Protein AF-A0AAV7N2N2-F1 (afdb_monomer)

Secondary structure (DSSP, 8-state):
-PPPPHHHHHHHHHHTTGGG-EEPHHHHHHHHHH---HHHHHHHHHTTT---EEHHHHHHHHHHHHSSSGGG---------SHHHHHHHHHHHHHHHHHHSSS---TTTS---HHHHHHHHHHS-HHHHHHHHHHH---

Foldseek 3Di:
DPDDQPLLVLQVCVVVVLQVDWDDLVRLQVVLVPDPDPQSVVVSVVCPPPGTHRRSLSVLVVVCVVPVDLVSRPDDLAADDDPVSLVSLQLSVLSSVLSVDPDRPHSVPRDCDPVNLVSSLVRYDPVCNVVSCVVVDDD

InterPro domains:
  IPR053270 Friend virus susceptibility protein 1 [PTHR48195] (2-136)

Radius of gyration: 17.11 Å; Cα contacts (8 Å, |Δi|>4): 142; chains: 1; bounding box: 39×27×48 Å

Mean predicted aligned error: 7.4 Å

Sequence (139 aa):
MPAEPLFKWLVILWDTGADGTYLSPTELLKMGSVTTHAMLGQRLRGAQGHQAFSLLVWLMEGVKQLCPTAIDVEESWGPWHTNSEANEQLREMGMQNAVYSQQFLGPDVEPVTAG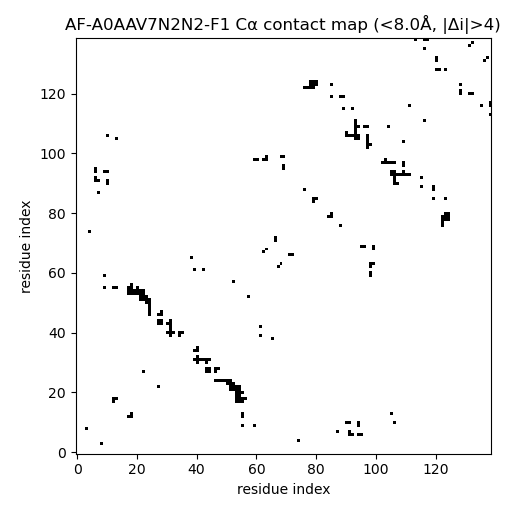IRARLIRNAPPHMKGALLALLGPA

Solvent-accessible surface area (backbone atoms only — not comparable to full-atom values): 8029 Å² total; per-residue (Å²): 126,86,74,75,56,69,39,56,53,52,48,52,38,52,75,74,43,30,58,81,37,65,38,46,44,70,53,38,36,53,51,22,72,72,48,88,47,67,69,56,20,51,54,25,61,64,37,70,92,50,74,71,40,33,46,41,60,54,48,43,56,48,45,39,71,78,32,80,44,84,80,67,56,85,75,76,82,64,72,35,89,48,73,64,51,48,50,53,53,48,33,25,55,18,34,51,51,34,58,78,44,97,70,71,81,48,30,88,70,46,78,84,41,62,68,53,50,52,51,54,50,69,29,39,43,79,89,49,36,65,59,49,47,67,73,69,46,88,120

Nearest PDB structures (foldseek):
  5gpd-assembly1_B  TM=2.335E-01  e=6.702E+00  Schizosaccharomyces pombe 972h-
  5grs-assembly1_H  TM=2.335E-01  e=7.066E+00  Schizosaccharomyces pombe 972h-

pLDDT: mean 82.82, std 10.29, range [32.25, 94.31]

Structure (mmCIF, N/CA/C/O backbone):
data_AF-A0AAV7N2N2-F1
#
_entry.id   AF-A0AAV7N2N2-F1
#
loop_
_atom_site.group_PDB
_atom_site.id
_atom_site.type_symbol
_atom_site.label_atom_id
_atom_site.label_alt_id
_atom_site.label_comp_id
_atom_site.label_asym_id
_atom_site.label_entity_id
_atom_site.label_seq_id
_atom_site.pdbx_PDB_ins_code
_atom_site.Cartn_x
_atom_site.Cartn_y
_atom_site.Cartn_z
_atom_site.occupancy
_atom_site.B_iso_or_equiv
_atom_site.auth_seq_id
_atom_site.auth_comp_id
_atom_site.auth_asym_id
_atom_site.auth_atom_id
_atom_site.pdbx_PDB_model_num
ATOM 1 N N . MET A 1 1 ? 8.206 17.770 9.463 1.00 32.25 1 MET A N 1
ATOM 2 C CA . MET A 1 1 ? 8.711 16.450 9.030 1.00 32.25 1 MET A CA 1
ATOM 3 C C . MET A 1 1 ? 8.123 16.193 7.661 1.00 32.25 1 MET A C 1
ATOM 5 O O . MET A 1 1 ? 6.947 16.517 7.519 1.00 32.25 1 MET A O 1
ATOM 9 N N . PRO A 1 2 ? 8.876 15.721 6.654 1.00 44.19 2 PRO A N 1
ATOM 10 C CA . PRO A 1 2 ? 8.210 15.233 5.455 1.00 44.19 2 PRO A CA 1
ATOM 11 C C . PRO A 1 2 ? 7.281 14.111 5.926 1.00 44.19 2 PRO A C 1
ATOM 13 O O . PRO A 1 2 ? 7.728 13.205 6.631 1.00 44.19 2 PRO A O 1
ATOM 16 N N . ALA A 1 3 ? 5.980 14.276 5.696 1.00 59.22 3 ALA A N 1
ATOM 17 C CA . ALA A 1 3 ? 5.003 13.270 6.070 1.00 59.22 3 ALA A CA 1
ATOM 18 C C . ALA A 1 3 ? 5.381 11.979 5.337 1.00 59.22 3 ALA A C 1
ATOM 20 O O . ALA A 1 3 ? 5.643 12.009 4.135 1.00 59.22 3 ALA A O 1
ATOM 21 N N . GLU A 1 4 ? 5.494 10.879 6.074 1.00 65.25 4 GLU A N 1
ATOM 22 C CA . GLU A 1 4 ? 5.640 9.562 5.464 1.00 65.25 4 GLU A CA 1
ATOM 23 C C . GLU A 1 4 ? 4.481 9.343 4.470 1.00 65.25 4 GLU A C 1
ATOM 25 O O . GLU A 1 4 ? 3.352 9.729 4.797 1.00 65.25 4 GLU A O 1
ATOM 30 N N . PRO A 1 5 ? 4.728 8.784 3.266 1.00 80.00 5 PRO A N 1
ATOM 31 C CA . PRO A 1 5 ? 3.659 8.481 2.320 1.00 80.00 5 PRO A CA 1
ATOM 32 C C . PRO A 1 5 ? 2.586 7.614 2.985 1.00 80.00 5 PRO A C 1
ATOM 34 O O . PRO A 1 5 ? 2.892 6.651 3.693 1.00 80.00 5 PRO A O 1
ATOM 37 N N . LEU A 1 6 ? 1.323 7.973 2.781 1.00 84.19 6 LEU A N 1
ATOM 38 C CA . LEU A 1 6 ? 0.192 7.392 3.496 1.00 84.19 6 LEU A CA 1
ATOM 39 C C . LEU A 1 6 ? 0.067 5.888 3.233 1.00 84.19 6 LEU A C 1
ATOM 41 O O . LEU A 1 6 ? -0.157 5.112 4.165 1.00 84.19 6 LEU A O 1
ATOM 45 N N . PHE A 1 7 ? 0.231 5.461 1.980 1.00 87.75 7 PHE A N 1
ATOM 46 C CA . PHE A 1 7 ? 0.107 4.048 1.627 1.00 87.75 7 PHE A CA 1
ATOM 47 C C . PHE A 1 7 ? 1.306 3.220 2.068 1.00 87.75 7 PHE A C 1
ATOM 49 O O . PHE A 1 7 ? 1.123 2.066 2.454 1.00 87.75 7 PHE A O 1
ATOM 56 N N . LYS A 1 8 ? 2.500 3.816 2.138 1.00 88.69 8 LYS A N 1
ATOM 57 C CA . LYS A 1 8 ? 3.663 3.178 2.764 1.00 88.69 8 LYS A CA 1
ATOM 58 C C . LYS A 1 8 ? 3.392 2.847 4.228 1.00 88.69 8 LYS A C 1
ATOM 60 O O . LYS A 1 8 ? 3.613 1.719 4.666 1.00 88.69 8 LYS A O 1
ATOM 65 N N . TRP A 1 9 ? 2.841 3.808 4.964 1.00 88.62 9 TRP A N 1
ATOM 66 C CA . TRP A 1 9 ? 2.478 3.617 6.363 1.00 88.62 9 TRP A CA 1
ATOM 67 C C . TRP A 1 9 ? 1.414 2.522 6.553 1.00 88.62 9 TRP A C 1
ATOM 69 O O . TRP A 1 9 ? 1.544 1.671 7.434 1.00 88.62 9 TRP A O 1
ATOM 79 N N . LEU A 1 10 ? 0.389 2.481 5.693 1.00 89.38 10 LEU A N 1
ATOM 80 C CA . LEU A 1 10 ? -0.623 1.418 5.725 1.00 89.38 10 LEU A CA 1
ATOM 81 C C . LEU A 1 10 ? -0.042 0.030 5.407 1.00 89.38 10 LEU A C 1
ATOM 83 O O . LEU A 1 10 ? -0.444 -0.946 6.040 1.00 89.38 10 LEU A O 1
ATOM 87 N N . VAL A 1 11 ? 0.908 -0.076 4.471 1.00 91.56 11 VAL A N 1
ATOM 88 C CA . VAL A 1 11 ? 1.611 -1.340 4.180 1.00 91.56 11 VAL A CA 1
ATOM 89 C C . VAL A 1 11 ? 2.412 -1.813 5.395 1.00 91.56 11 VAL A C 1
ATOM 91 O O . VAL A 1 11 ? 2.330 -2.986 5.748 1.00 91.56 11 VAL A O 1
ATOM 94 N N . ILE A 1 12 ? 3.109 -0.913 6.096 1.00 90.94 12 ILE A N 1
ATOM 95 C CA . ILE A 1 12 ? 3.819 -1.256 7.340 1.00 90.94 12 ILE A CA 1
ATOM 96 C C . ILE A 1 12 ? 2.840 -1.799 8.387 1.00 90.94 12 ILE A C 1
ATOM 98 O O . ILE A 1 12 ? 3.109 -2.812 9.028 1.00 90.94 12 ILE A O 1
ATOM 102 N N . LEU A 1 13 ? 1.679 -1.164 8.550 1.00 89.19 13 LEU A N 1
ATOM 103 C CA . LEU A 1 13 ? 0.663 -1.649 9.483 1.00 89.19 13 LEU A CA 1
ATOM 104 C C . LEU A 1 13 ? 0.139 -3.035 9.104 1.00 89.19 13 LEU A C 1
ATOM 106 O O . LEU A 1 13 ? 0.014 -3.893 9.980 1.00 89.19 13 LEU A O 1
ATOM 110 N N . TRP A 1 14 ? -0.114 -3.274 7.818 1.00 91.00 14 TRP A N 1
ATOM 111 C CA . TRP A 1 14 ? -0.454 -4.604 7.318 1.00 91.00 14 TRP A CA 1
ATOM 112 C C . TRP A 1 14 ? 0.625 -5.634 7.681 1.00 91.00 14 TRP A C 1
ATOM 114 O O . TRP A 1 14 ? 0.306 -6.651 8.296 1.00 91.00 14 TRP A O 1
ATOM 124 N N . ASP A 1 15 ? 1.897 -5.330 7.419 1.00 91.62 15 ASP A N 1
ATOM 125 C CA . ASP A 1 15 ? 3.026 -6.225 7.710 1.00 91.62 15 ASP A CA 1
ATOM 126 C C . ASP A 1 15 ? 3.210 -6.508 9.204 1.00 91.62 15 ASP A C 1
ATOM 128 O O . ASP A 1 15 ? 3.645 -7.592 9.590 1.00 91.62 15 ASP A O 1
ATOM 132 N N . THR A 1 16 ? 2.842 -5.558 10.068 1.00 90.12 16 THR A N 1
ATOM 133 C CA . THR A 1 16 ? 2.860 -5.761 11.527 1.00 90.12 16 THR A CA 1
ATOM 134 C C . THR A 1 16 ? 1.675 -6.577 12.054 1.00 90.12 16 THR A C 1
ATOM 136 O O . THR A 1 16 ? 1.614 -6.857 13.251 1.00 90.12 16 THR A O 1
ATOM 139 N N . GLY A 1 17 ? 0.731 -6.973 11.193 1.00 86.56 17 GLY A N 1
ATOM 140 C CA . GLY A 1 17 ? -0.459 -7.728 11.587 1.00 86.56 17 GLY A CA 1
ATOM 141 C C . GLY A 1 17 ? -1.565 -6.866 12.200 1.00 86.56 17 GLY A C 1
ATOM 142 O O . GLY A 1 17 ? -2.396 -7.374 12.958 1.00 86.56 17 GLY A O 1
ATOM 143 N N . ALA A 1 18 ? -1.616 -5.568 11.876 1.00 85.94 18 ALA A N 1
ATOM 144 C CA . ALA A 1 18 ? -2.657 -4.665 12.372 1.00 85.94 18 ALA A CA 1
ATOM 145 C C . ALA A 1 18 ? -4.077 -5.103 11.969 1.00 85.94 18 ALA A C 1
ATOM 147 O O . ALA A 1 18 ? -5.036 -4.748 12.651 1.00 85.94 18 ALA A O 1
ATOM 148 N N . ASP A 1 19 ? -4.222 -5.901 10.908 1.00 85.69 19 ASP A N 1
ATOM 149 C CA . ASP A 1 19 ? -5.519 -6.456 10.514 1.00 85.69 19 ASP A CA 1
ATOM 150 C C . ASP A 1 19 ? -6.071 -7.488 11.516 1.00 85.69 19 ASP A C 1
ATOM 152 O O . ASP A 1 19 ? -7.268 -7.542 11.786 1.00 85.69 19 ASP A O 1
ATOM 156 N N . GLY A 1 20 ? -5.186 -8.261 12.151 1.00 85.94 20 GLY A N 1
ATOM 157 C CA . GLY A 1 20 ? -5.555 -9.194 13.220 1.00 85.94 20 GLY A CA 1
ATOM 158 C C . GLY A 1 20 ? -5.746 -8.519 14.580 1.00 85.94 20 GLY A C 1
ATOM 159 O O . GLY A 1 20 ? -6.143 -9.174 15.545 1.00 85.94 20 GLY A O 1
ATOM 160 N N . THR A 1 21 ? -5.454 -7.220 14.680 1.00 86.75 21 THR A N 1
ATOM 161 C CA . THR A 1 21 ? -5.555 -6.457 15.924 1.00 86.75 21 THR A CA 1
ATOM 162 C C . THR A 1 21 ? -6.921 -5.798 16.011 1.00 86.75 21 THR A C 1
ATOM 164 O O . THR A 1 21 ? -7.207 -4.837 15.301 1.00 86.75 21 THR A O 1
ATOM 167 N N . TYR A 1 22 ? -7.763 -6.294 16.911 1.00 86.94 22 TYR A N 1
ATOM 168 C CA . TYR A 1 22 ? -9.097 -5.748 17.132 1.00 86.94 22 TYR A CA 1
ATOM 169 C C . TYR A 1 22 ? -9.086 -4.759 18.288 1.00 86.94 22 TYR A C 1
ATOM 171 O O . TYR A 1 22 ? -8.693 -5.103 19.401 1.00 86.94 22 TYR A O 1
ATOM 179 N N . LEU A 1 23 ? -9.555 -3.541 18.031 1.00 82.81 23 LEU A N 1
ATOM 180 C CA . LEU A 1 23 ? -9.737 -2.538 19.070 1.00 82.81 23 LEU A CA 1
ATOM 181 C C . LEU A 1 23 ? -11.143 -2.623 19.650 1.00 82.81 23 LEU A C 1
ATOM 183 O O . LEU A 1 23 ? -12.145 -2.607 18.926 1.00 82.81 23 LEU A O 1
ATOM 187 N N . SER A 1 24 ? -11.217 -2.657 20.977 1.00 85.00 24 SER A N 1
ATOM 188 C CA . SER A 1 24 ? -12.465 -2.451 21.698 1.00 85.00 24 SER A CA 1
ATOM 189 C C . SER A 1 24 ? -12.964 -1.009 21.518 1.00 85.00 24 SER A C 1
ATOM 191 O O . SER A 1 24 ? -12.172 -0.087 21.285 1.00 85.00 24 SER A O 1
ATOM 193 N N . PRO A 1 25 ? -14.271 -0.754 21.707 1.00 80.88 25 PRO A N 1
ATOM 194 C CA . PRO A 1 25 ? -14.817 0.603 21.651 1.00 80.88 25 PRO A CA 1
ATOM 195 C C . PRO A 1 25 ? -14.106 1.583 22.597 1.00 80.88 25 PRO A C 1
ATOM 197 O O . PRO A 1 25 ? -13.887 2.743 22.254 1.00 80.88 25 PRO A O 1
ATOM 200 N N . THR A 1 26 ? -13.685 1.113 23.773 1.00 83.81 26 THR A N 1
ATOM 201 C CA . THR A 1 26 ? -12.942 1.918 24.752 1.00 83.81 26 THR A CA 1
ATOM 202 C C . THR A 1 26 ? -11.546 2.295 24.254 1.00 83.81 26 THR A C 1
ATOM 204 O O . THR A 1 26 ? -11.083 3.408 24.506 1.00 83.81 26 THR A O 1
ATOM 207 N N . GLU A 1 27 ? -10.860 1.399 23.544 1.00 84.94 27 GLU A N 1
ATOM 208 C CA . GLU A 1 27 ? -9.543 1.679 22.961 1.00 84.94 27 GLU A CA 1
ATOM 209 C C . GLU A 1 27 ? -9.644 2.663 21.796 1.00 84.94 27 GLU A C 1
ATOM 211 O O . GLU A 1 27 ? -8.854 3.606 21.735 1.00 84.94 27 GLU A O 1
ATOM 216 N N . LEU A 1 28 ? -10.671 2.535 20.949 1.00 80.06 28 LEU A N 1
ATOM 217 C CA . LEU A 1 28 ? -10.965 3.516 19.898 1.00 80.06 28 LEU A CA 1
ATOM 218 C C . LEU A 1 28 ? -11.205 4.913 20.493 1.00 80.06 28 LEU A C 1
ATOM 220 O O . LEU A 1 28 ? -10.626 5.897 20.035 1.00 80.06 28 LEU A O 1
ATOM 224 N N . LEU A 1 29 ? -11.973 5.021 21.581 1.00 81.69 29 LEU A N 1
ATOM 225 C CA . LEU A 1 29 ? -12.169 6.304 22.263 1.00 81.69 29 LEU A CA 1
ATOM 226 C C . LEU A 1 29 ? -10.859 6.912 22.777 1.00 81.69 29 LEU A C 1
ATOM 228 O O . LEU A 1 29 ? -10.639 8.116 22.617 1.00 81.69 29 LEU A O 1
ATOM 232 N N . LYS A 1 30 ? -9.973 6.092 23.359 1.00 83.94 30 LYS A N 1
ATOM 233 C CA . LYS A 1 30 ? -8.650 6.547 23.807 1.00 8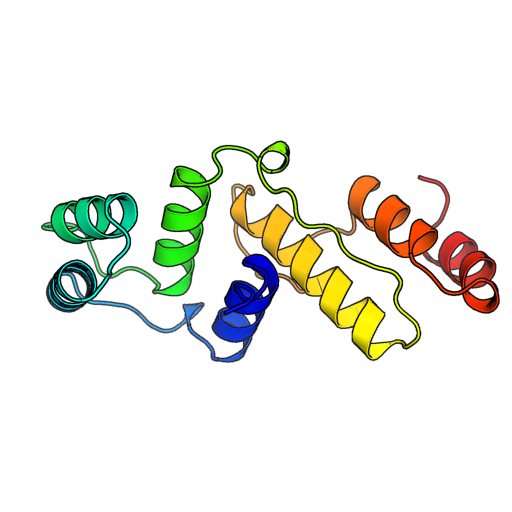3.94 30 LYS A CA 1
ATOM 234 C C . LYS A 1 30 ? -7.822 7.059 22.633 1.00 83.94 30 LYS A C 1
ATOM 236 O O . LYS A 1 30 ? -7.271 8.154 22.734 1.00 83.94 30 LYS A O 1
ATOM 241 N N . MET A 1 31 ? -7.810 6.351 21.501 1.00 79.75 31 MET A N 1
ATOM 242 C CA . MET A 1 31 ? -7.150 6.838 20.283 1.00 79.75 31 MET A CA 1
ATOM 243 C C . MET A 1 31 ? -7.717 8.189 19.824 1.00 79.7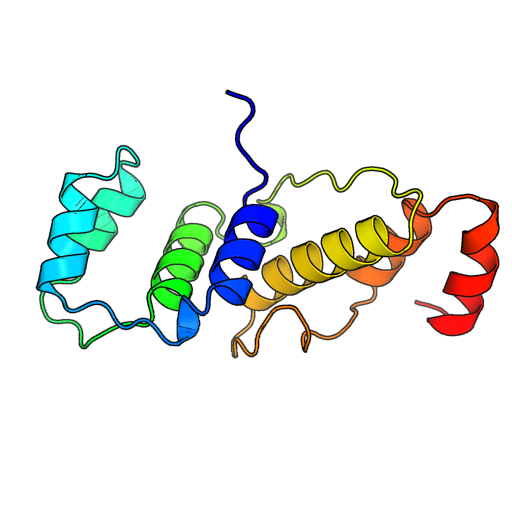5 31 MET A C 1
ATOM 245 O O . MET A 1 31 ? -6.965 9.080 19.433 1.00 79.75 31 MET A O 1
ATOM 249 N N . GLY A 1 32 ? -9.036 8.378 19.936 1.00 77.06 32 GLY A N 1
ATOM 250 C CA . GLY A 1 32 ? -9.706 9.634 19.586 1.00 77.06 32 GLY A CA 1
ATOM 251 C C . GLY A 1 32 ? -9.267 10.828 20.423 1.00 77.06 32 GLY A C 1
ATOM 252 O O . GLY A 1 32 ? -9.323 11.960 19.948 1.00 77.06 32 GLY A O 1
ATOM 253 N N . SER A 1 33 ? -8.818 10.581 21.653 1.00 77.62 33 SER A N 1
ATOM 254 C CA . SER A 1 33 ? -8.305 11.623 22.544 1.00 77.62 33 SER A CA 1
ATOM 255 C C . SER A 1 33 ? -6.838 11.981 22.300 1.00 77.62 33 SER A C 1
ATOM 257 O O . SER A 1 33 ? -6.437 13.096 22.622 1.00 77.62 33 SER A O 1
ATOM 259 N N . VAL A 1 34 ? -6.048 11.067 21.722 1.00 79.62 34 VAL A N 1
ATOM 260 C CA . VAL A 1 34 ? -4.608 11.274 21.474 1.00 79.62 34 VAL A CA 1
ATOM 261 C C . VAL A 1 34 ? -4.292 11.671 20.033 1.00 79.62 34 VAL A C 1
ATOM 263 O O . VAL A 1 34 ? -3.205 12.180 19.771 1.00 79.62 34 VAL A O 1
ATOM 266 N N . THR A 1 35 ? -5.216 11.465 19.089 1.00 75.12 35 THR A N 1
ATOM 267 C CA . THR A 1 35 ? -5.012 11.911 17.708 1.00 75.12 35 THR A CA 1
ATOM 268 C C . THR A 1 35 ? -5.083 13.433 17.601 1.00 75.12 35 THR A C 1
ATOM 270 O O . THR A 1 35 ? -5.999 14.079 18.110 1.00 75.12 35 THR A O 1
ATOM 273 N N . THR A 1 36 ? -4.123 14.018 16.890 1.00 76.62 36 THR A N 1
ATOM 274 C CA . THR A 1 36 ? -4.108 15.448 16.549 1.00 76.62 36 THR A CA 1
ATOM 275 C C . THR A 1 36 ? -4.955 15.756 15.313 1.00 76.62 36 THR A C 1
ATOM 277 O O . THR A 1 36 ? -5.211 16.918 15.001 1.00 76.62 36 THR A O 1
ATOM 280 N N . HIS A 1 37 ? -5.427 14.723 14.612 1.00 74.06 37 HIS A N 1
ATOM 281 C CA . HIS A 1 37 ? -6.190 14.865 13.386 1.00 74.06 37 HIS A CA 1
ATOM 282 C C . HIS A 1 37 ? -7.688 15.016 13.691 1.00 74.06 37 HIS A C 1
ATOM 284 O O . HIS A 1 37 ? -8.364 14.050 14.045 1.00 74.06 37 HIS A O 1
ATOM 290 N N . ALA A 1 38 ? -8.242 16.217 13.492 1.00 74.50 38 ALA A N 1
ATOM 291 C CA . ALA A 1 38 ? -9.609 16.561 13.906 1.00 74.50 38 ALA A CA 1
ATOM 292 C C . ALA A 1 38 ? -10.693 15.606 13.364 1.00 74.50 38 ALA A C 1
ATOM 294 O O . ALA A 1 38 ? -11.546 15.148 14.128 1.00 74.50 38 ALA A O 1
ATOM 295 N N . MET A 1 39 ? -10.632 15.264 12.071 1.00 72.31 39 MET A N 1
ATOM 296 C CA . MET A 1 39 ? -11.615 14.374 11.437 1.00 72.31 39 MET A CA 1
ATOM 297 C C . MET A 1 39 ? -11.526 12.927 11.953 1.00 72.31 39 MET A C 1
ATOM 299 O O . MET A 1 39 ? -12.543 12.345 12.332 1.00 72.31 39 MET A O 1
ATOM 303 N N . LEU A 1 40 ? -10.310 12.381 12.098 1.00 69.88 40 LEU A N 1
ATOM 304 C CA . LEU A 1 40 ? -10.094 11.070 12.723 1.00 69.88 40 LEU A CA 1
ATOM 305 C C . LEU A 1 40 ? -10.572 11.060 14.183 1.00 69.88 40 LEU A C 1
ATOM 307 O O . LEU A 1 40 ? -11.249 10.125 14.604 1.00 69.88 40 LEU A O 1
ATOM 311 N N . GLY A 1 41 ? -10.297 12.124 14.943 1.00 77.62 41 GLY A N 1
ATOM 312 C CA . GLY A 1 41 ? -10.747 12.264 16.329 1.00 77.62 41 GLY A CA 1
ATOM 313 C C . GLY A 1 41 ? -12.272 12.298 16.472 1.00 77.62 41 GLY A C 1
ATOM 314 O O . GLY A 1 41 ? -12.820 11.708 17.404 1.00 77.62 41 GLY A O 1
ATOM 315 N N . GLN A 1 42 ? -12.987 12.945 15.545 1.00 78.31 42 GLN A N 1
ATOM 316 C CA . GLN A 1 42 ? -14.453 12.899 15.503 1.00 78.31 42 GLN A CA 1
ATOM 317 C C . GLN A 1 42 ? -14.976 11.490 15.205 1.00 78.31 42 GLN A C 1
ATOM 319 O O . GLN A 1 42 ? -15.853 11.019 15.932 1.00 78.31 42 GLN A O 1
ATOM 324 N N . ARG A 1 43 ? -14.405 10.786 14.218 1.00 74.56 43 ARG A N 1
ATOM 325 C CA . ARG A 1 43 ? -14.796 9.403 13.898 1.00 74.56 43 ARG A CA 1
ATOM 326 C C . ARG A 1 43 ? -14.578 8.458 15.084 1.00 74.56 43 ARG A C 1
ATOM 328 O O . ARG A 1 43 ? -15.459 7.667 15.402 1.00 74.56 43 ARG A O 1
ATOM 335 N N . LEU A 1 44 ? -13.442 8.579 15.773 1.00 75.50 44 LEU A N 1
ATOM 336 C CA . LEU A 1 44 ? -13.102 7.761 16.947 1.00 75.50 44 LEU A CA 1
ATOM 337 C C . LEU A 1 44 ? -14.074 7.971 18.110 1.00 75.50 44 LEU A C 1
ATOM 339 O O . LEU A 1 44 ? -14.462 7.014 18.773 1.00 75.50 44 LEU A O 1
ATOM 343 N N . ARG A 1 45 ? -14.528 9.210 18.325 1.00 75.31 45 ARG A N 1
ATOM 344 C CA . ARG A 1 45 ? -15.573 9.511 19.316 1.00 75.31 45 ARG A CA 1
ATOM 345 C C . ARG A 1 45 ? -16.951 8.982 18.910 1.00 75.31 45 ARG A C 1
ATOM 347 O O . ARG A 1 45 ? -17.736 8.638 19.786 1.00 75.31 45 ARG A O 1
ATOM 354 N N . GLY A 1 46 ? -17.220 8.874 17.608 1.00 72.69 46 GLY A N 1
ATOM 355 C CA . GLY A 1 46 ? -18.442 8.284 17.052 1.00 72.69 46 GLY A CA 1
ATOM 356 C C . GLY A 1 46 ? -18.495 6.751 17.081 1.00 72.69 46 GLY A C 1
ATOM 357 O O . GLY A 1 46 ? -19.550 6.183 16.821 1.00 72.69 46 GLY A O 1
ATOM 358 N N . ALA A 1 47 ? -17.401 6.067 17.432 1.00 67.75 47 ALA A N 1
ATOM 359 C CA . ALA A 1 47 ? -17.348 4.603 17.498 1.00 67.75 47 ALA A CA 1
ATOM 360 C C . ALA A 1 47 ? -18.056 4.001 18.734 1.00 67.75 47 ALA A C 1
ATOM 362 O O . ALA A 1 47 ? -18.070 2.783 18.910 1.00 67.75 47 ALA A O 1
ATOM 363 N N . GLN A 1 48 ? -18.666 4.817 19.605 1.00 62.22 48 GLN A N 1
ATOM 364 C CA . GLN A 1 48 ? -19.448 4.304 20.736 1.00 62.22 48 GLN A CA 1
ATOM 365 C C . GLN A 1 48 ? -20.629 3.463 20.228 1.00 62.22 48 GLN A C 1
ATOM 367 O O . GLN A 1 48 ? -21.426 3.927 19.419 1.00 62.22 48 GLN A O 1
ATOM 372 N N . GLY A 1 49 ? -20.728 2.210 20.684 1.00 61.69 49 GLY A N 1
ATOM 373 C CA . GLY A 1 49 ? -21.797 1.277 20.294 1.00 61.69 49 GLY A CA 1
ATOM 374 C C . GLY A 1 49 ? -21.489 0.382 19.087 1.00 61.69 49 GLY A C 1
ATOM 375 O O . GLY A 1 49 ? -22.323 -0.435 18.711 1.00 61.69 49 GLY A O 1
ATOM 376 N N . HIS A 1 50 ? -20.300 0.499 18.503 1.00 65.38 50 HIS A N 1
ATOM 377 C CA . HIS A 1 50 ? -19.823 -0.387 17.443 1.00 65.38 50 HIS A CA 1
ATOM 378 C C . HIS A 1 50 ? -19.178 -1.661 18.040 1.00 65.38 50 HIS A C 1
ATOM 380 O O . HIS A 1 50 ? -18.689 -1.632 19.169 1.00 65.38 50 HIS A O 1
ATOM 386 N N . GLN A 1 51 ? -19.203 -2.798 17.325 1.00 67.69 51 GLN A N 1
ATOM 387 C CA . GLN A 1 51 ? -18.480 -4.023 17.734 1.00 67.69 51 GLN A CA 1
ATOM 388 C C . GLN A 1 51 ? -16.955 -3.811 17.659 1.00 67.69 51 GLN A C 1
ATOM 390 O O . GLN A 1 51 ? -16.515 -2.739 17.268 1.00 67.69 51 GLN A O 1
ATOM 395 N N . ALA A 1 52 ? -16.129 -4.782 18.062 1.00 72.50 52 ALA A N 1
ATOM 396 C CA . ALA A 1 52 ? -14.679 -4.660 17.889 1.00 72.50 52 ALA A CA 1
ATOM 397 C C . ALA A 1 52 ? -14.324 -4.547 16.391 1.00 72.50 52 ALA A C 1
ATOM 399 O O . ALA A 1 52 ? -14.854 -5.305 15.580 1.00 72.50 52 ALA A O 1
ATOM 400 N N . PHE A 1 53 ? -13.438 -3.615 16.025 1.00 76.44 53 PHE A N 1
ATOM 401 C CA . PHE A 1 53 ? -12.994 -3.400 14.638 1.00 76.44 53 PHE A CA 1
ATOM 402 C C . PHE A 1 53 ? -11.518 -3.751 14.488 1.00 76.44 53 PHE A C 1
ATOM 404 O O . PHE A 1 53 ? -10.722 -3.414 15.365 1.00 76.44 53 PHE A O 1
ATOM 411 N N . SER A 1 54 ? -11.156 -4.363 13.354 1.00 83.50 54 SER A N 1
ATOM 412 C CA . SER A 1 54 ? -9.760 -4.438 12.905 1.00 83.50 54 SER A CA 1
ATOM 413 C C . SER A 1 54 ? -9.183 -3.019 12.856 1.00 83.50 54 SER A C 1
ATOM 415 O O . SER A 1 54 ? -9.787 -2.113 12.267 1.00 83.50 54 SER A O 1
ATOM 417 N N . LEU A 1 55 ? -8.036 -2.814 13.509 1.00 83.94 55 LEU A N 1
ATOM 418 C CA . LEU A 1 55 ? -7.325 -1.536 13.543 1.00 83.94 55 LEU A CA 1
ATOM 419 C C . LEU A 1 55 ? -7.025 -1.056 12.122 1.00 83.94 55 LEU A C 1
ATOM 421 O O . LEU A 1 55 ? -7.201 0.126 11.822 1.00 83.94 55 LEU A O 1
ATOM 425 N N . LEU A 1 56 ? -6.613 -1.972 11.244 1.00 86.19 56 LEU A N 1
ATOM 426 C CA . LEU A 1 56 ? -6.302 -1.637 9.863 1.00 86.19 56 LEU A CA 1
ATOM 427 C C . LEU A 1 56 ? -7.551 -1.206 9.090 1.00 86.19 56 LEU A C 1
ATOM 429 O O . LEU A 1 56 ? -7.540 -0.138 8.484 1.00 86.19 56 LEU A O 1
ATOM 433 N N . VAL A 1 57 ? -8.647 -1.970 9.173 1.00 84.69 57 VAL A N 1
ATOM 434 C CA . VAL A 1 57 ? -9.921 -1.602 8.528 1.00 84.69 57 VAL A CA 1
ATOM 435 C C . VAL A 1 57 ? -10.391 -0.233 9.013 1.00 84.69 57 VAL A C 1
ATOM 437 O O . VAL A 1 57 ? -10.795 0.610 8.213 1.00 84.69 57 VAL A O 1
ATOM 440 N N . TRP A 1 58 ? -10.290 0.022 10.319 1.00 81.50 58 TRP A N 1
ATOM 441 C CA . TRP A 1 58 ? -10.639 1.315 10.895 1.00 81.50 58 TRP A CA 1
ATOM 442 C C . TRP A 1 58 ? -9.782 2.462 10.326 1.00 81.50 58 TRP A C 1
ATOM 444 O O . TRP A 1 58 ? -10.312 3.528 9.995 1.00 81.50 58 TRP A O 1
ATOM 454 N N . LEU A 1 59 ? -8.474 2.249 10.166 1.00 84.44 59 LEU A N 1
ATOM 455 C CA . LEU A 1 59 ? -7.560 3.236 9.591 1.00 84.44 59 LEU A CA 1
ATOM 456 C C . LEU A 1 59 ? -7.825 3.498 8.109 1.00 84.44 59 LEU A C 1
ATOM 458 O O . LEU A 1 59 ? -7.890 4.659 7.708 1.00 84.44 59 LEU A O 1
ATOM 462 N N . MET A 1 60 ? -8.033 2.452 7.310 1.00 87.25 60 MET A N 1
ATOM 463 C CA . MET A 1 60 ? -8.374 2.573 5.887 1.00 87.25 60 MET A CA 1
ATOM 464 C C . MET A 1 60 ? -9.661 3.374 5.686 1.00 87.25 60 MET A C 1
ATOM 466 O O . MET A 1 60 ? -9.768 4.229 4.812 1.00 87.25 60 MET A O 1
ATOM 470 N N . GLU A 1 61 ? -10.639 3.133 6.545 1.00 84.31 61 GLU A N 1
ATOM 471 C CA . GLU A 1 61 ? -11.877 3.885 6.589 1.00 84.31 61 GLU A CA 1
ATOM 472 C C . GLU A 1 61 ? -11.657 5.366 6.955 1.00 84.31 61 GLU A C 1
ATOM 474 O O . GLU A 1 61 ? -12.302 6.256 6.394 1.00 84.31 61 GLU A O 1
ATOM 479 N N . GLY A 1 62 ? -10.729 5.660 7.868 1.00 81.62 62 GLY A N 1
ATOM 480 C CA . GLY A 1 62 ? -10.260 7.023 8.128 1.00 81.62 62 GLY A CA 1
ATOM 481 C C . GLY A 1 62 ? -9.619 7.668 6.895 1.00 81.62 62 GLY A C 1
ATOM 482 O O . GLY A 1 62 ? -9.921 8.820 6.583 1.00 81.62 62 GLY A O 1
ATOM 483 N N . VAL A 1 63 ? -8.807 6.910 6.154 1.00 84.38 63 VAL A N 1
ATOM 484 C CA . VAL A 1 63 ? -8.195 7.351 4.891 1.00 84.38 63 VAL A CA 1
ATOM 485 C C . VAL A 1 63 ? -9.251 7.688 3.842 1.00 84.38 63 VAL A C 1
ATOM 487 O O . VAL A 1 63 ? -9.176 8.768 3.269 1.00 84.38 63 VAL A O 1
ATOM 490 N N . LYS A 1 64 ? -10.288 6.862 3.657 1.00 85.75 64 LYS A N 1
ATOM 491 C CA . LYS A 1 64 ? -11.399 7.171 2.733 1.00 85.75 64 LYS A CA 1
ATOM 492 C C . LYS A 1 64 ? -12.129 8.468 3.064 1.00 85.75 64 LYS A C 1
ATOM 494 O O . LYS A 1 64 ? -12.684 9.105 2.183 1.00 85.75 64 LYS A O 1
ATOM 499 N N . GLN A 1 65 ? -12.198 8.859 4.334 1.00 82.50 65 GLN A N 1
ATOM 500 C CA . GLN A 1 65 ? -12.823 10.138 4.685 1.00 82.50 65 GLN A CA 1
ATOM 501 C C . GLN A 1 65 ? -11.932 11.322 4.311 1.00 82.50 65 GLN A C 1
ATOM 503 O O . GLN A 1 65 ? -12.445 12.372 3.936 1.00 82.50 65 GLN A O 1
ATOM 508 N N . LEU A 1 66 ? -10.613 11.158 4.438 1.00 79.88 66 LEU A N 1
ATOM 509 C CA . LEU A 1 66 ? -9.621 12.174 4.083 1.00 79.88 66 LEU A CA 1
ATOM 510 C C . LEU A 1 66 ? -9.476 12.327 2.572 1.00 79.88 66 LEU A C 1
ATOM 512 O O . LEU A 1 66 ? -9.386 13.445 2.073 1.00 79.88 66 LEU A O 1
ATOM 516 N N . CYS A 1 67 ? -9.494 11.199 1.872 1.00 83.19 67 CYS A N 1
ATOM 517 C CA . CYS A 1 67 ? -9.377 11.072 0.432 1.00 83.19 67 CYS A CA 1
ATOM 518 C C . CYS A 1 67 ? -10.560 10.215 -0.049 1.00 83.19 67 CYS A C 1
ATOM 520 O O . CYS A 1 67 ? -10.468 8.988 -0.027 1.00 83.19 67 CYS A O 1
ATOM 522 N N . PRO A 1 68 ? -11.700 10.824 -0.424 1.00 82.50 68 PRO A N 1
ATOM 523 C CA . PRO A 1 68 ? -12.903 10.089 -0.825 1.00 82.50 68 PRO A CA 1
ATOM 524 C C . PRO A 1 68 ? -12.704 9.173 -2.029 1.00 82.50 68 PRO A C 1
ATOM 526 O O . PRO A 1 68 ? -13.384 8.152 -2.152 1.00 82.50 68 PRO A O 1
ATOM 529 N N . THR A 1 69 ? -11.778 9.524 -2.918 1.00 81.69 69 THR A N 1
ATOM 530 C CA . THR A 1 69 ? -11.480 8.756 -4.121 1.00 81.69 69 THR A CA 1
ATOM 531 C C . THR A 1 69 ? -9.990 8.465 -4.255 1.00 81.69 69 THR A C 1
ATOM 533 O O . THR A 1 69 ? -9.134 9.206 -3.775 1.00 81.69 69 THR A O 1
ATOM 536 N N . ALA A 1 70 ? -9.662 7.410 -5.007 1.00 77.12 70 ALA A N 1
ATOM 537 C CA . ALA A 1 70 ? -8.278 7.086 -5.351 1.00 77.12 70 ALA A CA 1
ATOM 538 C C . ALA A 1 70 ? -7.563 8.209 -6.131 1.00 77.12 70 ALA A C 1
ATOM 540 O O . ALA A 1 70 ? -6.335 8.251 -6.141 1.00 77.12 70 ALA A O 1
ATOM 541 N N . ILE A 1 71 ? -8.317 9.102 -6.785 1.00 72.50 71 ILE A N 1
ATOM 542 C CA . ILE A 1 71 ? -7.788 10.246 -7.542 1.00 72.50 71 ILE A CA 1
ATOM 543 C C . ILE A 1 71 ? -7.325 11.360 -6.596 1.00 72.50 71 ILE A C 1
ATOM 545 O O . ILE A 1 71 ? -6.363 12.051 -6.915 1.00 72.50 71 ILE A O 1
ATOM 549 N N . ASP A 1 72 ? -7.955 11.490 -5.425 1.00 69.50 72 ASP A N 1
ATOM 550 C CA . ASP A 1 72 ? -7.631 12.521 -4.427 1.00 69.50 72 ASP A CA 1
ATOM 551 C C . ASP A 1 72 ? -6.289 12.269 -3.725 1.00 69.50 72 ASP A C 1
ATOM 553 O O . ASP A 1 72 ? -5.828 13.091 -2.934 1.00 69.50 72 ASP A O 1
ATOM 557 N N . VAL A 1 73 ? -5.654 11.126 -3.993 1.00 72.25 73 VAL A N 1
ATOM 558 C CA . VAL A 1 73 ? -4.347 10.800 -3.438 1.00 72.25 73 VAL A CA 1
ATOM 559 C C . VAL A 1 73 ? -3.254 11.205 -4.421 1.00 72.25 73 VAL A C 1
ATOM 561 O O . VAL A 1 73 ? -2.942 10.482 -5.369 1.00 72.25 73 VAL A O 1
ATOM 564 N N . GLU A 1 74 ? -2.636 12.356 -4.156 1.00 59.47 74 GLU A N 1
ATOM 565 C CA . GLU A 1 74 ? -1.440 12.848 -4.851 1.00 59.47 74 GLU A CA 1
ATOM 566 C C . GLU A 1 74 ? -0.165 12.088 -4.427 1.00 59.47 74 GLU A C 1
ATOM 568 O O . GLU A 1 74 ? 0.856 12.690 -4.097 1.00 59.47 74 GLU A O 1
ATOM 573 N N . GLU A 1 75 ? -0.179 10.752 -4.413 1.00 66.69 75 GLU A N 1
ATOM 574 C CA . GLU A 1 75 ? 1.072 10.013 -4.223 1.00 66.69 75 GLU A CA 1
ATOM 575 C C . GLU A 1 75 ? 1.861 9.959 -5.535 1.00 66.69 75 GLU A C 1
ATOM 577 O O . GLU A 1 75 ? 1.512 9.276 -6.503 1.00 66.69 75 GLU A O 1
ATOM 582 N N . SER A 1 76 ? 2.965 10.707 -5.576 1.00 68.75 76 SER A N 1
ATOM 583 C CA . SER A 1 76 ? 3.951 10.588 -6.640 1.00 68.75 76 SER A CA 1
ATOM 584 C C . SER A 1 76 ? 4.881 9.412 -6.335 1.00 68.75 76 SER A C 1
ATOM 586 O O . SER A 1 76 ? 5.929 9.591 -5.711 1.00 68.75 76 SER A O 1
ATOM 588 N N . TRP A 1 77 ? 4.541 8.204 -6.794 1.00 83.31 77 TRP A N 1
ATOM 589 C CA . TRP A 1 77 ? 5.549 7.139 -6.854 1.00 83.31 77 TRP A CA 1
ATOM 590 C C . TRP A 1 77 ? 6.661 7.586 -7.804 1.00 83.31 77 TRP A C 1
ATOM 592 O O . TRP A 1 77 ? 6.422 7.816 -8.996 1.00 83.31 77 TRP A O 1
ATOM 602 N N . GLY A 1 78 ? 7.861 7.763 -7.256 1.00 86.12 78 GLY A N 1
ATOM 603 C CA . GLY A 1 78 ? 9.050 8.145 -8.007 1.00 86.12 78 GLY A CA 1
ATOM 604 C C . GLY A 1 78 ? 9.623 6.988 -8.832 1.00 86.12 78 GLY A C 1
ATOM 605 O O . GLY A 1 78 ? 9.096 5.872 -8.802 1.00 86.12 78 GLY A O 1
ATOM 606 N N . PRO A 1 79 ? 10.716 7.228 -9.575 1.00 91.69 79 PRO A N 1
ATOM 607 C CA . PRO A 1 79 ? 11.486 6.158 -10.193 1.00 91.69 79 PRO A CA 1
ATOM 608 C C . PRO A 1 79 ? 11.911 5.117 -9.158 1.00 91.69 79 PRO A C 1
ATOM 610 O O . PRO A 1 79 ? 12.189 5.457 -8.009 1.00 91.69 79 PRO A O 1
ATOM 613 N N . TRP A 1 80 ? 11.987 3.864 -9.583 1.00 94.31 80 TRP A N 1
ATOM 614 C CA . TRP A 1 80 ? 12.603 2.795 -8.808 1.00 94.31 80 TRP A CA 1
ATOM 615 C C . TRP A 1 80 ? 13.821 2.268 -9.569 1.00 94.31 80 TRP A C 1
ATOM 617 O O . TRP A 1 80 ? 13.903 2.340 -10.798 1.00 94.31 80 TRP A O 1
ATOM 627 N N . HIS A 1 81 ? 14.800 1.768 -8.831 1.00 93.56 81 HIS A N 1
ATOM 628 C CA . HIS A 1 81 ? 16.098 1.327 -9.334 1.00 93.56 81 HIS A CA 1
ATOM 629 C C . HIS A 1 81 ? 16.383 -0.130 -8.988 1.00 93.56 81 HIS A C 1
ATOM 631 O O . HIS A 1 81 ? 17.172 -0.777 -9.677 1.00 93.56 81 HIS A O 1
ATOM 637 N N . THR A 1 82 ? 15.738 -0.650 -7.944 1.00 93.69 82 THR A N 1
ATOM 638 C CA . THR A 1 82 ? 15.903 -2.031 -7.490 1.00 93.69 82 THR A CA 1
ATOM 639 C C . THR A 1 82 ? 14.583 -2.797 -7.505 1.00 93.69 82 THR A C 1
ATOM 641 O O . THR A 1 82 ? 13.500 -2.214 -7.469 1.00 93.69 82 THR A O 1
ATOM 644 N N . ASN A 1 83 ? 14.668 -4.130 -7.508 1.00 91.12 83 ASN A N 1
ATOM 645 C CA . ASN A 1 83 ? 13.487 -4.988 -7.377 1.00 91.12 83 ASN A CA 1
ATOM 646 C C . ASN A 1 83 ? 12.761 -4.783 -6.037 1.00 91.12 83 ASN A C 1
ATOM 648 O O . ASN A 1 83 ? 11.545 -4.934 -5.995 1.00 91.12 83 ASN A O 1
ATOM 652 N N . SER A 1 84 ? 13.482 -4.432 -4.961 1.00 93.44 84 SER A N 1
ATOM 653 C CA . SER A 1 84 ? 12.867 -4.141 -3.655 1.00 93.44 84 SER A CA 1
ATOM 654 C C . SER A 1 84 ? 12.006 -2.890 -3.736 1.00 93.44 84 SER A C 1
ATOM 656 O O . SER A 1 84 ? 10.838 -2.933 -3.376 1.00 93.44 84 SER A O 1
ATOM 658 N N . GLU A 1 85 ? 12.544 -1.810 -4.306 1.00 92.88 85 GLU A N 1
ATOM 659 C CA . GLU A 1 85 ? 11.800 -0.559 -4.492 1.00 92.88 85 GLU A CA 1
ATOM 660 C C . GLU A 1 85 ? 10.592 -0.755 -5.415 1.00 92.88 85 GLU A C 1
ATOM 662 O O . GLU A 1 85 ? 9.515 -0.235 -5.141 1.00 92.88 85 GLU A O 1
ATOM 667 N N . ALA A 1 86 ? 10.743 -1.541 -6.487 1.00 92.94 86 ALA A N 1
ATOM 668 C CA . ALA A 1 86 ? 9.629 -1.892 -7.364 1.00 92.94 86 ALA A CA 1
ATOM 669 C C . ALA A 1 86 ? 8.531 -2.659 -6.610 1.00 92.94 86 ALA A C 1
ATOM 671 O O . ALA A 1 86 ? 7.348 -2.377 -6.788 1.00 92.94 86 ALA A O 1
ATOM 672 N N . ASN A 1 87 ? 8.923 -3.616 -5.765 1.00 92.75 87 ASN A N 1
ATOM 673 C CA . ASN A 1 87 ? 8.004 -4.401 -4.949 1.00 92.75 87 ASN A CA 1
ATOM 674 C C . ASN A 1 87 ? 7.303 -3.536 -3.894 1.00 92.75 87 ASN A C 1
ATOM 676 O O . ASN A 1 87 ? 6.088 -3.605 -3.766 1.00 92.75 87 ASN A O 1
ATOM 680 N N . GLU A 1 88 ? 8.037 -2.680 -3.185 1.00 91.88 88 GLU A N 1
ATOM 681 C CA . GLU A 1 88 ? 7.474 -1.732 -2.217 1.00 91.88 88 GLU A CA 1
ATOM 682 C C . GLU A 1 88 ? 6.441 -0.815 -2.883 1.00 91.88 88 GLU A C 1
ATOM 684 O O . GLU A 1 88 ? 5.298 -0.760 -2.434 1.00 91.88 88 GLU A O 1
ATOM 689 N N . GLN A 1 89 ? 6.780 -0.198 -4.022 1.00 91.69 89 GLN A N 1
ATOM 690 C CA . GLN A 1 89 ? 5.831 0.633 -4.771 1.00 91.69 89 GLN A CA 1
ATOM 691 C C . GLN A 1 89 ? 4.613 -0.160 -5.266 1.00 91.69 89 GLN A C 1
ATOM 693 O O . GLN A 1 89 ? 3.502 0.370 -5.290 1.00 91.69 89 GLN A O 1
ATOM 698 N N . LEU A 1 90 ? 4.789 -1.425 -5.667 1.00 91.94 90 LEU A N 1
ATOM 699 C CA . LEU A 1 90 ? 3.668 -2.286 -6.052 1.00 91.94 90 LEU A CA 1
ATOM 700 C C . LEU A 1 90 ? 2.721 -2.541 -4.888 1.00 91.94 90 LEU A C 1
ATOM 702 O O . LEU A 1 90 ? 1.511 -2.448 -5.077 1.00 91.94 90 LEU A O 1
ATOM 706 N N . ARG A 1 91 ? 3.258 -2.814 -3.699 1.00 93.56 91 ARG A N 1
ATOM 707 C CA . ARG A 1 91 ? 2.458 -3.032 -2.491 1.00 93.56 91 ARG A CA 1
ATOM 708 C C . ARG A 1 91 ? 1.761 -1.757 -2.040 1.00 93.56 91 ARG A C 1
ATOM 710 O O . ARG A 1 91 ? 0.611 -1.827 -1.629 1.00 93.56 91 ARG A O 1
ATOM 717 N N . GLU A 1 92 ? 2.399 -0.596 -2.168 1.00 91.94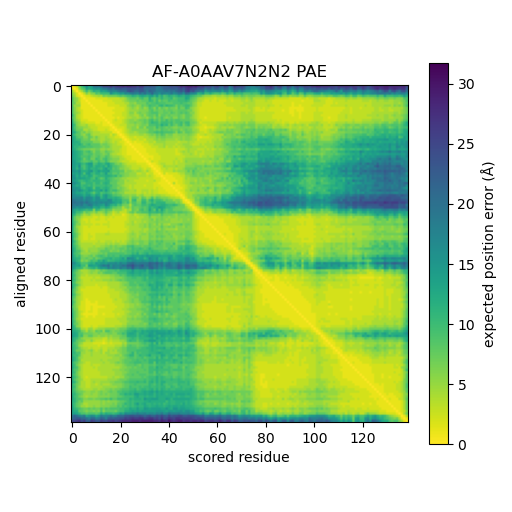 92 GLU A N 1
ATOM 718 C CA . GLU A 1 92 ? 1.768 0.704 -1.900 1.00 91.94 92 GLU A CA 1
ATOM 719 C C . GLU A 1 92 ? 0.599 0.972 -2.860 1.00 91.94 92 GLU A C 1
ATOM 721 O O . GLU A 1 92 ? -0.504 1.300 -2.423 1.00 91.94 92 GLU A O 1
ATOM 726 N N . MET A 1 93 ? 0.795 0.761 -4.166 1.00 90.62 93 MET A N 1
ATOM 727 C CA . MET A 1 93 ? -0.282 0.872 -5.156 1.00 90.62 93 MET A CA 1
ATOM 728 C C . MET A 1 93 ? -1.386 -0.179 -4.943 1.00 90.62 93 MET A C 1
ATOM 730 O O . MET A 1 93 ? -2.567 0.115 -5.134 1.00 90.62 93 MET A O 1
ATOM 734 N N . GLY A 1 94 ? -1.015 -1.395 -4.535 1.00 90.81 94 GLY A N 1
ATOM 735 C CA . GLY A 1 94 ? -1.943 -2.446 -4.129 1.00 90.81 94 GLY A CA 1
ATOM 736 C C . GLY A 1 94 ? -2.777 -1.995 -2.935 1.00 90.81 94 GLY A C 1
ATOM 737 O O . GLY A 1 94 ? -3.998 -1.981 -3.018 1.00 90.81 94 GLY A O 1
ATOM 738 N N . MET A 1 95 ? -2.137 -1.505 -1.872 1.00 91.94 95 MET A N 1
ATOM 739 C CA . MET A 1 95 ? -2.809 -0.954 -0.695 1.00 91.94 95 MET A CA 1
ATOM 740 C C . MET A 1 95 ? -3.762 0.183 -1.067 1.00 91.94 95 MET A C 1
ATOM 742 O O . MET A 1 95 ? -4.894 0.195 -0.589 1.00 91.94 95 MET A O 1
ATOM 746 N N . GLN A 1 96 ? -3.356 1.098 -1.956 1.00 89.88 96 GLN A N 1
ATOM 747 C CA . GLN A 1 96 ? -4.247 2.141 -2.463 1.00 89.88 96 GLN A CA 1
ATOM 748 C C . GLN A 1 96 ? -5.525 1.540 -3.052 1.00 89.88 96 GLN A C 1
ATOM 750 O O . GLN A 1 96 ? -6.618 1.938 -2.659 1.00 89.88 96 GLN A O 1
ATOM 755 N N . ASN A 1 97 ? -5.410 0.580 -3.971 1.00 88.19 97 ASN A N 1
ATOM 756 C CA . ASN A 1 97 ? -6.582 -0.066 -4.561 1.00 88.19 97 ASN A CA 1
ATOM 757 C C . ASN A 1 97 ? -7.429 -0.781 -3.506 1.00 88.19 97 ASN A C 1
ATOM 759 O O . ASN A 1 97 ? -8.650 -0.635 -3.510 1.00 88.19 97 ASN A O 1
ATOM 763 N N . ALA A 1 98 ? -6.775 -1.490 -2.588 1.00 88.62 98 ALA A N 1
ATOM 764 C CA . ALA A 1 98 ? -7.410 -2.254 -1.525 1.00 88.62 98 ALA A CA 1
ATOM 765 C C . ALA A 1 98 ? -8.225 -1.357 -0.581 1.00 88.62 98 ALA A C 1
ATOM 767 O O . ALA A 1 98 ? -9.292 -1.751 -0.115 1.00 88.62 98 ALA A O 1
ATOM 768 N N . VAL A 1 99 ? -7.765 -0.122 -0.328 1.00 88.69 99 VAL A N 1
ATOM 769 C CA . VAL A 1 99 ? -8.549 0.876 0.409 1.00 88.69 99 VAL A CA 1
ATOM 770 C C . VAL A 1 99 ? -9.870 1.131 -0.295 1.00 88.69 99 VAL A C 1
ATOM 772 O O . VAL A 1 99 ? -10.902 1.073 0.356 1.00 88.69 99 VAL A O 1
ATOM 775 N N . TYR A 1 100 ? -9.881 1.365 -1.604 1.00 87.25 100 TYR A N 1
ATOM 776 C CA . TYR A 1 100 ? -11.106 1.715 -2.332 1.00 87.25 100 TYR A CA 1
ATOM 777 C C . TYR A 1 100 ? -11.899 0.509 -2.861 1.00 87.25 100 TYR A C 1
ATOM 779 O O . TYR A 1 100 ? -12.936 0.701 -3.501 1.00 87.25 100 TYR A O 1
ATOM 787 N N . SER A 1 101 ? -11.454 -0.721 -2.596 1.00 85.44 101 SER A N 1
ATOM 788 C CA . SER A 1 101 ? -12.148 -1.939 -3.011 1.00 85.44 101 SER A CA 1
ATOM 789 C C . SER A 1 101 ? -13.285 -2.307 -2.043 1.00 85.44 101 SER A C 1
ATOM 791 O O . SER A 1 101 ? -13.366 -1.834 -0.907 1.00 85.44 101 SER A O 1
ATOM 793 N N . GLN A 1 102 ? -14.223 -3.141 -2.510 1.00 79.00 102 GLN A N 1
ATOM 794 C CA . GLN A 1 102 ? -15.319 -3.649 -1.668 1.00 79.00 102 GLN A CA 1
ATOM 795 C C . GLN A 1 102 ? -14.873 -4.770 -0.722 1.00 79.00 102 GLN A C 1
ATOM 797 O O . GLN A 1 102 ? -15.547 -5.035 0.271 1.00 79.00 102 GLN A O 1
ATOM 802 N N . GLN A 1 103 ? -13.773 -5.452 -1.046 1.00 81.00 103 GLN A N 1
ATOM 803 C CA . GLN A 1 103 ? -13.245 -6.583 -0.293 1.00 81.00 103 GLN A CA 1
ATOM 804 C C . GLN A 1 103 ? -11.743 -6.393 -0.138 1.00 81.00 103 GLN A C 1
ATOM 806 O O . GLN A 1 103 ? -10.986 -6.596 -1.083 1.00 81.00 103 GLN A O 1
ATOM 811 N N . PHE A 1 104 ? -11.326 -6.003 1.062 1.00 81.94 104 PHE A N 1
ATOM 812 C CA . PHE A 1 104 ? -9.916 -5.898 1.394 1.00 81.94 104 PHE A CA 1
ATOM 813 C C . PHE A 1 104 ? -9.355 -7.290 1.686 1.00 81.94 104 PHE A C 1
ATOM 815 O O . PHE A 1 104 ? -9.796 -7.949 2.627 1.00 81.94 104 PHE A O 1
ATOM 822 N N . LEU A 1 105 ? -8.390 -7.727 0.879 1.00 83.56 105 LEU A N 1
ATOM 823 C CA . LEU A 1 105 ? -7.676 -8.993 1.083 1.00 83.56 105 LEU A CA 1
ATOM 824 C C . LEU A 1 105 ? -6.174 -8.788 1.358 1.00 83.56 105 LEU A C 1
ATOM 826 O O . LEU A 1 105 ? -5.459 -9.754 1.618 1.00 83.56 105 LEU A O 1
ATOM 830 N N . GLY A 1 106 ? -5.707 -7.538 1.321 1.00 85.69 106 GLY A N 1
ATOM 831 C CA . GLY A 1 106 ? -4.311 -7.164 1.522 1.00 85.69 106 GLY A CA 1
ATOM 832 C C . GLY A 1 106 ? -3.627 -6.640 0.252 1.00 85.69 106 GLY A C 1
ATOM 833 O O . GLY A 1 106 ? -4.067 -6.922 -0.859 1.00 85.69 106 GLY A O 1
ATOM 834 N N . PRO A 1 107 ? -2.516 -5.899 0.394 1.00 88.62 107 PRO A N 1
ATOM 835 C CA . PRO A 1 107 ? -1.795 -5.287 -0.724 1.00 88.62 107 PRO A CA 1
ATOM 836 C C . PRO A 1 107 ? -1.163 -6.301 -1.690 1.00 88.62 107 PRO A C 1
ATOM 838 O O . PRO A 1 107 ? -0.948 -5.976 -2.853 1.00 88.62 107 PRO A O 1
ATOM 841 N N . ASP A 1 108 ? -0.868 -7.517 -1.222 1.00 88.25 108 ASP A N 1
ATOM 842 C CA . ASP A 1 108 ? -0.138 -8.546 -1.982 1.00 88.25 108 ASP A CA 1
ATOM 843 C C . ASP A 1 108 ? -1.023 -9.368 -2.929 1.00 88.25 108 ASP A C 1
ATOM 845 O O . ASP A 1 108 ? -0.527 -10.087 -3.796 1.00 88.25 108 ASP A O 1
ATOM 849 N N . VAL A 1 109 ? -2.338 -9.285 -2.748 1.00 88.19 109 VAL A N 1
ATOM 850 C CA . VAL A 1 109 ? -3.334 -10.066 -3.496 1.00 88.19 109 VAL A CA 1
ATOM 851 C C . VAL A 1 109 ? -4.182 -9.200 -4.421 1.00 88.19 109 VAL A C 1
ATOM 853 O O . VAL A 1 109 ? -4.977 -9.725 -5.202 1.00 88.19 109 VAL A O 1
ATOM 856 N N . GLU A 1 110 ? -4.007 -7.880 -4.359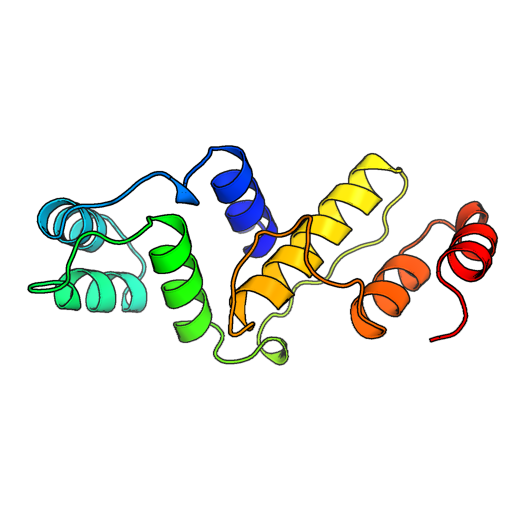 1.00 88.62 110 GLU A N 1
ATOM 857 C CA . GLU A 1 110 ? -4.705 -6.953 -5.237 1.00 88.62 110 GLU A CA 1
ATOM 858 C C . GLU A 1 110 ? -4.283 -7.150 -6.701 1.00 88.62 110 GLU A C 1
ATOM 860 O O . GLU A 1 110 ? -3.089 -7.267 -7.006 1.00 88.62 110 GLU A O 1
ATOM 865 N N . PRO A 1 111 ? -5.239 -7.158 -7.647 1.00 87.06 111 PRO A N 1
ATOM 866 C CA . PRO A 1 111 ? -4.919 -7.294 -9.055 1.00 87.06 111 PRO A CA 1
ATOM 867 C C . PRO A 1 111 ? -4.010 -6.165 -9.548 1.00 87.06 111 PRO A C 1
ATOM 869 O O . PRO A 1 111 ? -4.262 -4.977 -9.322 1.00 87.06 111 PRO A O 1
ATOM 872 N N . VAL A 1 112 ? -2.997 -6.528 -10.337 1.00 87.06 112 VAL A N 1
ATOM 873 C CA . VAL A 1 112 ? -2.176 -5.553 -11.065 1.00 87.06 112 VAL A CA 1
ATOM 874 C C . VAL A 1 112 ? -3.012 -4.950 -12.194 1.00 87.06 112 VAL A C 1
ATOM 876 O O . VAL A 1 112 ? -3.074 -5.478 -13.306 1.00 87.06 112 VAL A O 1
ATOM 879 N N . THR A 1 113 ? -3.680 -3.834 -11.903 1.00 87.69 113 THR A N 1
ATOM 880 C CA . THR A 1 113 ? -4.511 -3.117 -12.879 1.00 87.69 113 THR A CA 1
ATOM 881 C C . THR A 1 113 ? -3.664 -2.510 -14.000 1.00 87.69 113 THR A C 1
ATOM 883 O O . THR A 1 113 ? -2.455 -2.300 -13.855 1.00 87.69 113 THR A O 1
ATOM 886 N N . ALA A 1 114 ? -4.302 -2.149 -15.118 1.00 87.81 114 ALA A N 1
ATOM 887 C CA . ALA A 1 114 ? -3.635 -1.428 -16.206 1.00 87.81 114 ALA A CA 1
ATOM 888 C C . ALA A 1 114 ? -2.971 -0.123 -15.716 1.00 87.81 114 ALA A C 1
ATOM 890 O O . ALA A 1 114 ? -1.871 0.218 -16.151 1.00 87.81 114 ALA A O 1
ATOM 891 N N . GLY A 1 115 ? -3.596 0.568 -14.753 1.00 86.50 115 GLY A N 1
ATOM 892 C CA . GLY A 1 115 ? -3.044 1.769 -14.124 1.00 86.50 115 GLY A CA 1
ATOM 893 C C . GLY A 1 115 ? -1.764 1.491 -13.332 1.00 86.50 115 GLY A C 1
ATOM 894 O O . GLY A 1 115 ? -0.765 2.183 -13.537 1.00 86.50 115 GLY A O 1
ATOM 895 N N . ILE A 1 116 ? -1.763 0.452 -12.488 1.00 89.00 116 ILE A N 1
ATOM 896 C CA . ILE A 1 116 ? -0.569 0.022 -11.740 1.00 89.00 116 ILE A CA 1
ATOM 897 C C . ILE A 1 116 ? 0.545 -0.376 -12.707 1.00 89.00 116 ILE A C 1
ATOM 899 O O . ILE A 1 116 ? 1.674 0.095 -12.579 1.00 89.00 116 ILE A O 1
ATOM 903 N N . ARG A 1 117 ? 0.224 -1.180 -13.726 1.00 90.12 117 ARG A N 1
ATOM 904 C CA . ARG A 1 117 ? 1.180 -1.610 -14.753 1.00 90.12 117 ARG A CA 1
ATOM 905 C C . ARG A 1 117 ? 1.832 -0.421 -15.453 1.00 90.12 117 ARG A C 1
ATOM 907 O O . ARG A 1 117 ? 3.057 -0.359 -15.548 1.00 90.12 117 ARG A O 1
ATOM 914 N N . ALA A 1 118 ? 1.029 0.531 -15.926 1.00 89.69 118 ALA A N 1
ATOM 915 C CA . ALA A 1 118 ? 1.532 1.712 -16.616 1.00 89.69 118 ALA A CA 1
ATOM 916 C C . ALA A 1 118 ? 2.455 2.546 -15.714 1.00 89.69 118 ALA A C 1
ATOM 918 O O . ALA A 1 118 ? 3.514 2.988 -16.164 1.00 89.69 118 ALA A O 1
ATOM 919 N N . ARG A 1 119 ? 2.092 2.730 -14.436 1.00 89.69 119 ARG A N 1
ATOM 920 C CA . ARG A 1 119 ? 2.916 3.447 -13.448 1.00 89.69 119 ARG A CA 1
ATOM 921 C C . ARG A 1 119 ? 4.234 2.719 -13.177 1.00 89.69 119 ARG A C 1
ATOM 923 O O . ARG A 1 119 ? 5.290 3.340 -13.289 1.00 89.69 119 ARG A O 1
ATOM 930 N N . LEU A 1 120 ? 4.180 1.411 -12.921 1.00 90.94 120 LEU A N 1
ATOM 931 C CA . LEU A 1 120 ? 5.355 0.578 -12.668 1.00 90.94 120 LEU A CA 1
ATOM 932 C C . LEU A 1 120 ? 6.353 0.641 -13.833 1.00 90.94 120 LEU A C 1
ATOM 934 O O . LEU A 1 120 ? 7.531 0.906 -13.613 1.00 90.94 120 LEU A O 1
ATOM 938 N N . ILE A 1 121 ? 5.882 0.454 -15.073 1.00 92.25 121 ILE A N 1
ATOM 939 C CA . ILE A 1 121 ? 6.726 0.477 -16.281 1.00 92.25 121 ILE A CA 1
ATOM 940 C C . ILE A 1 121 ? 7.284 1.878 -16.541 1.00 92.25 121 ILE A C 1
ATOM 942 O O . ILE A 1 121 ? 8.449 2.025 -16.920 1.00 92.25 121 ILE A O 1
ATOM 946 N N . ARG A 1 122 ? 6.476 2.927 -16.346 1.00 91.62 122 ARG A N 1
ATOM 947 C CA . ARG A 1 122 ? 6.918 4.315 -16.530 1.00 91.62 122 ARG A CA 1
ATOM 948 C C . ARG A 1 122 ? 8.097 4.643 -15.613 1.00 91.62 122 ARG A C 1
ATOM 9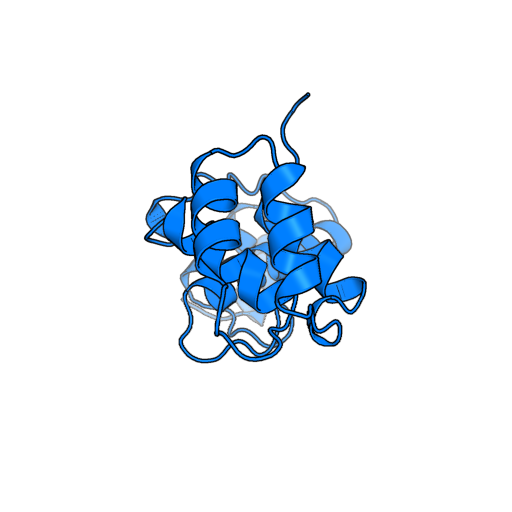50 O O . ARG A 1 122 ? 9.077 5.215 -16.099 1.00 91.62 122 ARG A O 1
ATOM 957 N N . ASN A 1 123 ? 7.998 4.234 -14.349 1.00 92.31 123 ASN A N 1
ATOM 958 C CA . ASN A 1 123 ? 8.972 4.502 -13.291 1.00 92.31 123 ASN A CA 1
ATOM 959 C C . ASN A 1 123 ? 10.171 3.535 -13.289 1.00 92.31 123 ASN A C 1
ATOM 961 O O . ASN A 1 123 ? 11.124 3.754 -12.545 1.00 92.31 123 ASN A O 1
ATOM 965 N N . ALA A 1 124 ? 10.143 2.496 -14.128 1.00 94.06 124 ALA A N 1
ATOM 966 C CA . ALA A 1 124 ? 11.203 1.501 -14.222 1.00 94.06 124 ALA A CA 1
ATOM 967 C C . ALA A 1 124 ? 12.518 2.064 -14.785 1.00 94.06 124 ALA A C 1
ATOM 969 O O . ALA A 1 124 ? 12.496 2.949 -15.655 1.00 94.06 124 ALA A O 1
ATOM 970 N N . PRO A 1 125 ? 13.673 1.489 -14.403 1.00 94.25 125 PRO A N 1
ATOM 971 C CA . PRO A 1 125 ? 14.943 1.840 -15.005 1.00 94.25 125 PRO A CA 1
ATOM 972 C C . PRO A 1 125 ? 14.974 1.365 -16.472 1.00 94.25 125 PRO A C 1
ATOM 974 O O . PRO A 1 125 ? 14.380 0.332 -16.803 1.00 94.25 125 PRO A O 1
ATOM 977 N N . PRO A 1 126 ? 15.668 2.080 -17.384 1.00 93.19 126 PRO A N 1
ATOM 978 C CA . PRO A 1 126 ? 15.569 1.838 -18.828 1.00 93.19 126 PRO A CA 1
ATOM 979 C C . PRO A 1 126 ? 15.822 0.388 -19.255 1.00 93.19 126 PRO A C 1
ATOM 981 O O . PRO A 1 126 ? 15.115 -0.135 -20.113 1.00 93.19 126 PRO A O 1
ATOM 984 N N . HIS A 1 127 ? 16.784 -0.279 -18.615 1.00 92.44 127 HIS A N 1
ATOM 985 C CA . HIS A 1 127 ? 17.169 -1.653 -18.932 1.00 92.44 127 HIS A CA 1
ATOM 986 C C . HIS A 1 127 ? 16.110 -2.703 -18.542 1.00 92.44 127 HIS A C 1
ATOM 988 O O . HIS A 1 127 ? 16.146 -3.812 -19.064 1.00 92.44 127 HIS A O 1
ATOM 994 N N . MET A 1 128 ? 15.148 -2.367 -17.672 1.00 91.56 128 MET A N 1
ATOM 995 C CA . MET A 1 128 ? 14.088 -3.288 -17.231 1.00 91.56 128 MET A CA 1
ATOM 996 C C . MET A 1 128 ? 12.756 -3.082 -17.954 1.00 91.56 128 MET A C 1
ATOM 998 O O . MET A 1 128 ? 11.913 -3.978 -17.940 1.00 91.56 128 MET A O 1
ATOM 1002 N N . LYS A 1 129 ? 12.554 -1.943 -18.633 1.00 91.38 129 LYS A N 1
ATOM 1003 C CA . LYS A 1 129 ? 11.280 -1.621 -19.304 1.00 91.38 129 LYS A CA 1
ATOM 1004 C C . LYS 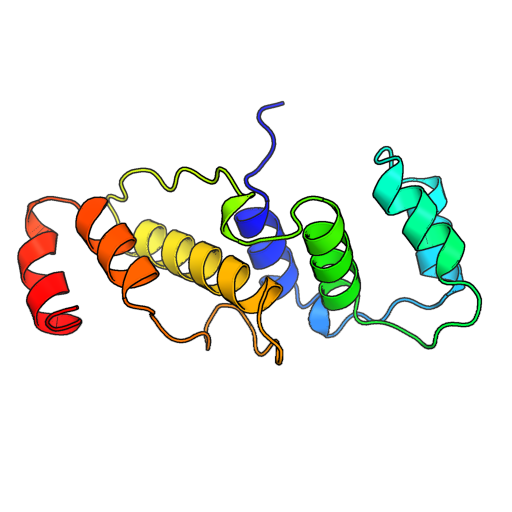A 1 129 ? 10.848 -2.690 -20.307 1.00 91.38 129 LYS A C 1
ATOM 1006 O O . LYS A 1 129 ? 9.686 -3.084 -20.307 1.00 91.38 129 LYS A O 1
ATOM 1011 N N . GLY A 1 130 ? 11.781 -3.190 -21.120 1.00 90.19 130 GLY A N 1
ATOM 1012 C CA . GLY A 1 130 ? 11.497 -4.242 -22.101 1.00 90.19 130 GLY A CA 1
ATOM 1013 C C . GLY A 1 130 ? 11.043 -5.553 -21.453 1.00 90.19 130 GLY A C 1
ATOM 1014 O O . GLY A 1 130 ? 10.052 -6.140 -21.882 1.00 90.19 130 GLY A O 1
ATOM 1015 N N . ALA A 1 131 ? 11.716 -5.974 -20.379 1.00 90.88 131 ALA A N 1
ATOM 1016 C CA . ALA A 1 131 ? 11.362 -7.187 -19.646 1.00 90.88 131 ALA A CA 1
ATOM 1017 C C . ALA A 1 131 ? 9.981 -7.074 -18.977 1.00 90.88 131 ALA A C 1
ATOM 1019 O O . ALA A 1 131 ? 9.179 -8.000 -19.063 1.00 90.88 131 ALA A O 1
ATOM 1020 N N . LEU A 1 132 ? 9.670 -5.925 -18.369 1.00 90.75 132 LEU A N 1
ATOM 1021 C CA . LEU A 1 132 ? 8.367 -5.686 -17.741 1.00 90.75 132 LEU A CA 1
ATOM 1022 C C . LEU A 1 132 ? 7.222 -5.660 -18.754 1.00 90.75 132 LEU A C 1
ATOM 1024 O O . LEU A 1 132 ? 6.158 -6.204 -18.478 1.00 90.75 132 LEU A O 1
ATOM 1028 N N . LEU A 1 133 ? 7.434 -5.054 -19.927 1.00 90.50 133 LEU A N 1
ATOM 1029 C CA . LEU A 1 133 ? 6.444 -5.054 -21.008 1.00 90.50 133 LEU A CA 1
ATOM 1030 C C . LEU A 1 133 ? 6.141 -6.477 -21.492 1.00 90.50 133 LEU A C 1
ATOM 1032 O O . LEU A 1 133 ? 4.979 -6.812 -21.709 1.00 90.50 133 LEU A O 1
ATOM 1036 N N . ALA A 1 134 ? 7.170 -7.319 -21.621 1.00 89.44 134 ALA A N 1
ATOM 1037 C CA . ALA A 1 134 ? 7.004 -8.715 -22.016 1.00 89.44 134 ALA A CA 1
ATOM 1038 C C . ALA A 1 134 ? 6.299 -9.555 -20.936 1.00 89.44 134 ALA A C 1
ATOM 1040 O O . ALA A 1 134 ? 5.442 -10.369 -21.264 1.00 89.44 134 ALA A O 1
ATOM 1041 N N . LEU A 1 135 ? 6.641 -9.345 -19.660 1.00 88.75 135 LEU A N 1
ATOM 1042 C CA . LEU A 1 135 ? 6.086 -10.104 -18.536 1.00 88.75 135 LEU A CA 1
ATOM 1043 C C . LEU A 1 135 ? 4.628 -9.743 -18.244 1.00 88.75 135 LEU A C 1
ATOM 1045 O O . LEU A 1 135 ? 3.813 -10.617 -17.965 1.00 88.75 135 LEU A O 1
ATOM 1049 N N . LEU A 1 136 ? 4.310 -8.450 -18.265 1.00 83.31 136 LEU A N 1
ATOM 1050 C CA . LEU A 1 136 ? 2.995 -7.962 -17.867 1.00 83.31 136 LEU A CA 1
ATOM 1051 C C . LEU A 1 136 ? 2.019 -7.971 -19.053 1.00 83.31 136 LEU A C 1
ATOM 1053 O O . LEU A 1 136 ? 0.817 -8.045 -18.833 1.00 83.31 136 LEU A O 1
ATOM 1057 N N . GLY A 1 137 ? 2.512 -7.977 -20.295 1.00 68.50 137 GLY A N 1
ATOM 1058 C CA . GLY A 1 137 ? 1.697 -7.939 -21.510 1.00 68.50 137 GLY A CA 1
ATOM 1059 C C . GLY A 1 137 ? 1.178 -6.530 -21.845 1.00 68.50 137 GLY A C 1
ATOM 1060 O O . GLY A 1 137 ? 1.364 -5.588 -21.062 1.00 68.50 137 GLY A O 1
ATOM 1061 N N . PRO A 1 138 ? 0.518 -6.352 -23.006 1.00 58.78 138 PRO A N 1
ATOM 1062 C CA . PRO A 1 138 ? -0.089 -5.074 -23.375 1.00 58.78 138 PRO A CA 1
ATOM 1063 C C . PRO A 1 138 ? -1.201 -4.691 -22.387 1.00 58.78 138 PRO A C 1
ATOM 1065 O O . PRO A 1 138 ? -1.883 -5.567 -21.848 1.00 58.78 138 PRO A O 1
ATOM 1068 N N . ALA A 1 139 ? -1.303 -3.389 -22.104 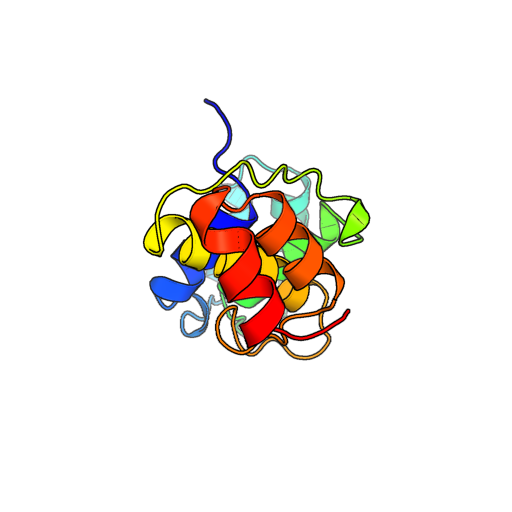1.00 55.75 139 ALA A N 1
ATOM 1069 C CA . ALA A 1 139 ? -2.355 -2.797 -21.276 1.00 55.75 139 ALA A CA 1
ATOM 1070 C C . ALA A 1 139 ? -3.716 -2.833 -21.980 1.00 55.75 139 ALA A C 1
ATOM 1072 O O . ALA A 1 139 ? -3.726 -2.724 -23.228 1.00 55.75 139 ALA A O 1
#

Org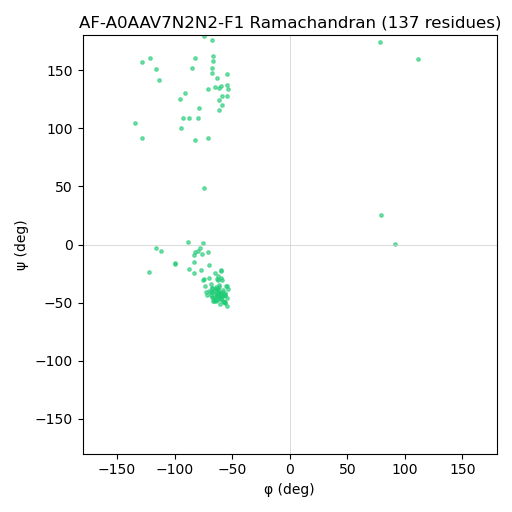anism: Pleurodeles waltl (NCBI:txid8319)